Protein AF-A0A1S8KA45-F1 (afdb_monomer_lite)

Secondary structure (DSSP, 8-state):
-HHHHHHHHHHHHHHHHHHHHTSS---HHHHHHHHHHHHHHHHHHHHHHTTS-HHHHHHHHHHHHHHHHHHHHHHHHHHHHHH-

Structure (mmCIF, N/CA/C/O backbone):
data_AF-A0A1S8KA45-F1
#
_entry.id   AF-A0A1S8KA45-F1
#
loop_
_atom_site.group_PDB
_atom_site.id
_atom_site.type_symbol
_atom_site.label_atom_id
_atom_site.label_alt_id
_atom_site.label_comp_id
_atom_site.label_asym_id
_atom_site.label_entity_id
_atom_site.label_seq_id
_atom_site.pdbx_PDB_ins_code
_atom_site.Cartn_x
_atom_site.Cartn_y
_atom_site.Cartn_z
_atom_site.occupancy
_atom_site.B_iso_or_equiv
_atom_site.auth_seq_id
_atom_site.auth_comp_id
_atom_site.auth_asym_id
_atom_site.auth_atom_id
_atom_site.pdbx_PDB_model_num
ATOM 1 N N . LEU A 1 1 ? -8.973 15.300 4.012 1.00 60.84 1 LEU A N 1
ATOM 2 C CA . LEU A 1 1 ? -7.871 15.759 3.140 1.00 60.84 1 LEU A CA 1
ATOM 3 C C . LEU A 1 1 ? -6.492 15.223 3.536 1.00 60.84 1 LEU A C 1
ATOM 5 O O . LEU A 1 1 ? -5.918 14.557 2.686 1.00 60.84 1 LEU A O 1
ATOM 9 N N . PRO A 1 2 ? -5.967 15.393 4.770 1.00 80.69 2 PRO A N 1
ATOM 10 C CA . PRO A 1 2 ? -4.568 15.032 5.058 1.00 80.69 2 PRO A CA 1
ATOM 11 C C . PRO A 1 2 ? -4.290 13.527 4.933 1.00 80.69 2 PRO A C 1
ATOM 13 O O . PRO A 1 2 ? -3.316 13.129 4.310 1.00 80.69 2 PRO A O 1
ATOM 16 N N . LYS A 1 3 ? -5.196 12.675 5.433 1.00 85.44 3 LYS A N 1
ATOM 17 C CA . LYS A 1 3 ? -5.050 11.209 5.341 1.00 85.44 3 LYS A CA 1
ATOM 18 C C . LYS A 1 3 ? -5.131 10.679 3.904 1.00 85.44 3 LYS A C 1
ATOM 20 O O . LYS A 1 3 ? -4.464 9.711 3.579 1.00 85.44 3 LYS A O 1
ATOM 25 N N . PHE A 1 4 ? -5.937 11.316 3.053 1.00 87.62 4 PHE A N 1
ATOM 26 C CA . PHE A 1 4 ? -6.056 10.946 1.639 1.00 87.62 4 PHE A CA 1
ATOM 27 C C . PHE A 1 4 ? -4.805 11.353 0.857 1.00 87.62 4 PHE A C 1
ATOM 29 O O . PHE A 1 4 ? -4.240 10.534 0.143 1.00 87.62 4 PHE A O 1
ATOM 36 N N . ALA A 1 5 ? -4.339 12.590 1.056 1.00 91.19 5 ALA A N 1
ATOM 37 C CA . ALA A 1 5 ? -3.093 13.068 0.467 1.00 91.19 5 ALA A CA 1
ATOM 38 C C . ALA A 1 5 ? -1.904 12.191 0.886 1.00 91.19 5 ALA A C 1
ATOM 40 O O . ALA A 1 5 ? -1.066 11.870 0.054 1.00 91.19 5 ALA A O 1
ATOM 41 N N . PHE A 1 6 ? -1.876 11.735 2.142 1.00 94.19 6 PHE A N 1
ATOM 42 C CA . PHE A 1 6 ? -0.862 10.795 2.613 1.00 94.19 6 PHE A CA 1
ATOM 43 C C . PHE A 1 6 ? -0.874 9.473 1.832 1.00 94.19 6 PHE A C 1
ATOM 45 O O . PHE A 1 6 ? 0.184 9.021 1.412 1.00 94.19 6 PHE A O 1
ATOM 52 N N . VAL A 1 7 ? -2.049 8.876 1.588 1.00 94.88 7 VAL A N 1
ATOM 53 C CA . VAL A 1 7 ? -2.156 7.632 0.799 1.00 94.88 7 VAL A CA 1
ATOM 54 C C . VAL A 1 7 ? -1.653 7.846 -0.633 1.00 94.88 7 VAL A C 1
ATOM 56 O O . VAL A 1 7 ? -0.888 7.029 -1.136 1.00 94.88 7 VAL A O 1
ATOM 59 N N . LEU A 1 8 ? -2.034 8.961 -1.264 1.00 94.94 8 LEU A N 1
ATOM 60 C CA . LEU A 1 8 ? -1.596 9.296 -2.620 1.00 94.94 8 LEU A CA 1
ATOM 61 C C . LEU A 1 8 ? -0.073 9.481 -2.701 1.00 94.94 8 LEU A C 1
ATOM 63 O O . LEU A 1 8 ? 0.572 8.904 -3.571 1.00 94.94 8 LEU A O 1
ATOM 67 N N . VAL A 1 9 ? 0.511 10.255 -1.778 1.00 95.56 9 VAL A N 1
ATOM 68 C CA . VAL A 1 9 ? 1.964 10.490 -1.729 1.00 95.56 9 VAL A CA 1
ATOM 69 C C . VAL A 1 9 ? 2.719 9.197 -1.442 1.00 95.56 9 VAL A C 1
ATOM 71 O O . VAL A 1 9 ? 3.753 8.955 -2.060 1.00 95.56 9 VAL A O 1
ATOM 74 N N . LEU A 1 10 ? 2.202 8.347 -0.550 1.00 95.12 10 LEU A N 1
ATOM 75 C CA . LEU A 1 10 ? 2.798 7.044 -0.272 1.00 95.12 10 LEU A CA 1
ATOM 76 C C . LEU A 1 10 ? 2.810 6.174 -1.533 1.00 95.12 10 LEU A C 1
ATOM 78 O O . LEU A 1 10 ? 3.850 5.619 -1.876 1.00 95.12 10 LEU A O 1
ATOM 82 N N . SER A 1 11 ? 1.688 6.110 -2.256 1.00 95.69 11 SER A N 1
ATOM 83 C CA . SER A 1 11 ? 1.628 5.333 -3.491 1.00 95.69 11 SER A CA 1
ATOM 84 C C . SER A 1 11 ? 2.556 5.876 -4.573 1.00 95.69 11 SER A C 1
ATOM 86 O O . SER A 1 11 ? 3.211 5.095 -5.251 1.00 95.69 11 SER A O 1
ATOM 88 N N . LEU A 1 12 ? 2.643 7.199 -4.722 1.00 95.38 12 LEU A N 1
ATOM 89 C CA . LEU A 1 12 ? 3.566 7.818 -5.670 1.00 95.38 12 LEU A CA 1
ATOM 90 C C . LEU A 1 12 ? 5.029 7.556 -5.283 1.00 95.38 12 LEU A C 1
ATOM 92 O O . LEU A 1 12 ? 5.869 7.337 -6.147 1.00 95.38 12 LEU A O 1
ATOM 96 N N . THR A 1 13 ? 5.332 7.541 -3.983 1.00 96.00 13 THR A N 1
ATOM 97 C CA . THR A 1 13 ? 6.670 7.209 -3.477 1.00 96.00 13 THR A CA 1
ATOM 98 C C . THR A 1 13 ? 7.073 5.789 -3.864 1.00 96.00 13 THR A C 1
ATOM 100 O O . THR A 1 13 ? 8.218 5.586 -4.260 1.00 96.00 13 THR A O 1
ATOM 103 N N . PHE A 1 14 ? 6.156 4.819 -3.789 1.00 94.12 14 PHE A N 1
ATOM 104 C CA . PHE A 1 14 ? 6.447 3.447 -4.211 1.00 94.12 14 PHE A CA 1
ATOM 105 C C . PHE A 1 14 ? 6.800 3.368 -5.697 1.00 94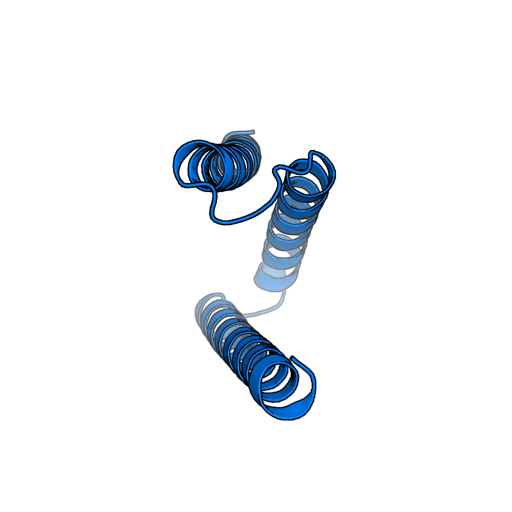.12 14 PHE A C 1
ATOM 107 O O . PHE A 1 14 ? 7.870 2.851 -6.019 1.00 94.12 14 PHE A O 1
ATOM 114 N N . GLU A 1 15 ? 6.002 3.995 -6.562 1.00 94.88 15 GLU A N 1
ATOM 115 C CA . GLU A 1 15 ? 6.291 4.050 -7.999 1.00 94.88 15 GLU A CA 1
ATOM 116 C C . GLU A 1 15 ? 7.631 4.727 -8.308 1.00 94.88 15 GLU A C 1
ATOM 118 O O . GLU A 1 15 ? 8.397 4.244 -9.140 1.00 94.88 15 GLU A O 1
ATOM 123 N N . ILE A 1 16 ? 7.951 5.829 -7.618 1.00 94.88 16 ILE A N 1
ATOM 124 C CA . ILE A 1 16 ? 9.230 6.536 -7.784 1.00 94.88 16 ILE A CA 1
ATOM 125 C C . ILE A 1 16 ? 10.402 5.644 -7.362 1.00 94.88 16 ILE A C 1
ATOM 127 O O . ILE A 1 16 ? 11.420 5.603 -8.051 1.00 94.88 16 ILE A O 1
ATOM 131 N N . ILE A 1 17 ? 10.278 4.914 -6.250 1.00 95.31 17 ILE A N 1
ATOM 132 C CA . ILE A 1 17 ? 11.307 3.963 -5.811 1.00 95.31 17 ILE A CA 1
ATOM 133 C C . ILE A 1 17 ? 11.467 2.849 -6.853 1.00 95.31 17 ILE A C 1
ATOM 135 O O . ILE A 1 17 ? 12.592 2.540 -7.240 1.00 95.31 17 ILE A O 1
ATOM 139 N N . GLN A 1 18 ? 10.366 2.270 -7.341 1.00 94.06 18 GLN A N 1
ATOM 140 C CA . GLN A 1 18 ? 10.407 1.232 -8.376 1.00 94.06 18 GLN A CA 1
ATOM 141 C C . GLN A 1 18 ? 11.083 1.738 -9.653 1.00 94.06 18 GLN A C 1
ATOM 143 O O . GLN A 1 18 ? 11.919 1.021 -10.205 1.00 94.06 18 GLN A O 1
ATOM 148 N N . PHE A 1 19 ? 10.790 2.979 -10.055 1.00 92.62 19 PHE A N 1
ATOM 149 C CA . PHE A 1 19 ? 11.404 3.645 -11.200 1.00 92.62 19 PHE A CA 1
ATOM 150 C C . PHE A 1 19 ? 12.916 3.832 -11.020 1.00 92.62 19 PHE A C 1
ATOM 152 O O . PHE A 1 19 ? 13.696 3.409 -11.870 1.00 92.62 19 PHE A O 1
ATOM 159 N N . ILE A 1 20 ? 13.344 4.432 -9.901 1.00 96.38 20 ILE A N 1
ATOM 160 C CA . ILE A 1 20 ? 14.757 4.756 -9.634 1.00 96.38 20 ILE A CA 1
ATOM 161 C C . ILE A 1 20 ? 15.615 3.491 -9.542 1.00 96.38 20 ILE A C 1
ATOM 163 O O . ILE A 1 2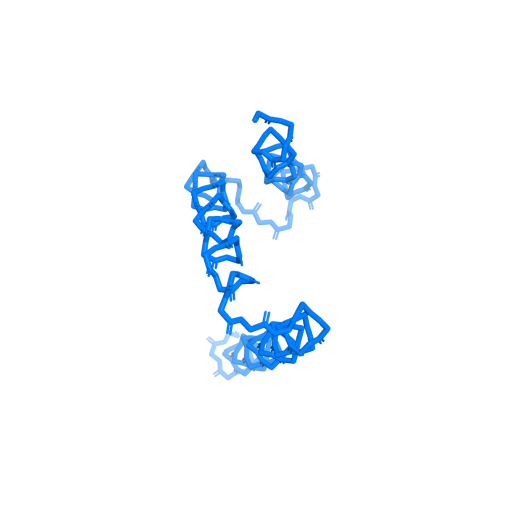0 ? 16.732 3.464 -10.053 1.00 96.38 20 ILE A O 1
ATOM 167 N N . PHE A 1 21 ? 15.109 2.447 -8.884 1.00 95.69 21 PHE A N 1
ATOM 168 C CA . PHE A 1 21 ? 15.861 1.217 -8.634 1.00 95.69 21 PHE A CA 1
ATOM 169 C C . PHE A 1 21 ? 15.621 0.121 -9.682 1.00 95.69 21 PHE A C 1
ATOM 171 O O . PHE A 1 21 ? 16.159 -0.975 -9.532 1.00 95.69 21 PHE A O 1
ATOM 178 N N . ALA A 1 22 ? 14.816 0.387 -10.718 1.00 91.94 22 ALA A N 1
ATOM 179 C CA . ALA A 1 22 ? 14.441 -0.577 -11.756 1.00 91.94 22 ALA A CA 1
ATOM 180 C C . ALA A 1 22 ? 13.945 -1.932 -11.196 1.00 91.94 22 ALA A C 1
ATOM 182 O O . ALA A 1 22 ? 14.202 -2.993 -11.765 1.00 91.94 22 ALA A O 1
ATOM 183 N N . ILE A 1 23 ? 13.233 -1.904 -10.060 1.00 91.06 23 ILE A N 1
ATOM 184 C CA . ILE A 1 23 ? 12.704 -3.106 -9.382 1.00 91.06 23 ILE A CA 1
ATOM 185 C C . ILE A 1 23 ? 11.570 -3.735 -10.206 1.00 91.06 23 ILE A C 1
ATOM 187 O O . ILE A 1 23 ? 11.384 -4.953 -10.205 1.00 91.06 23 ILE A O 1
ATOM 191 N N . GLY A 1 24 ? 10.803 -2.893 -10.898 1.00 84.19 24 GLY A N 1
ATOM 192 C CA . GLY A 1 24 ? 9.670 -3.262 -11.735 1.00 84.19 24 GLY A CA 1
ATOM 193 C C . GLY A 1 24 ? 9.288 -2.114 -12.669 1.00 84.19 24 GLY A C 1
ATOM 194 O O . GLY A 1 24 ? 9.903 -1.049 -12.632 1.00 84.19 24 GLY A O 1
ATOM 195 N N . ALA A 1 25 ? 8.286 -2.340 -13.516 1.00 84.38 25 ALA A N 1
ATOM 196 C CA . ALA A 1 25 ? 7.732 -1.288 -14.359 1.00 84.38 25 ALA A CA 1
ATOM 197 C C . ALA A 1 25 ? 6.873 -0.341 -13.515 1.00 84.38 25 ALA A C 1
ATOM 199 O O . ALA A 1 25 ? 6.067 -0.803 -12.714 1.00 84.38 25 ALA A O 1
ATOM 200 N N . THR A 1 26 ? 7.048 0.962 -13.713 1.00 87.06 26 THR A N 1
ATOM 201 C CA . THR A 1 26 ? 6.155 1.977 -13.149 1.00 87.06 26 THR A CA 1
ATOM 202 C C . THR A 1 26 ? 4.811 1.936 -13.869 1.00 87.06 26 THR A C 1
ATOM 204 O O . THR A 1 26 ? 4.781 2.023 -15.099 1.00 87.06 26 THR A O 1
ATOM 207 N N . ASP A 1 27 ? 3.712 1.847 -13.119 1.00 91.06 27 ASP A N 1
ATOM 208 C CA . ASP A 1 27 ? 2.351 1.787 -13.663 1.00 91.06 27 ASP A CA 1
ATOM 209 C C . ASP A 1 27 ? 1.432 2.779 -12.935 1.00 91.06 27 ASP A C 1
ATOM 211 O O . ASP A 1 27 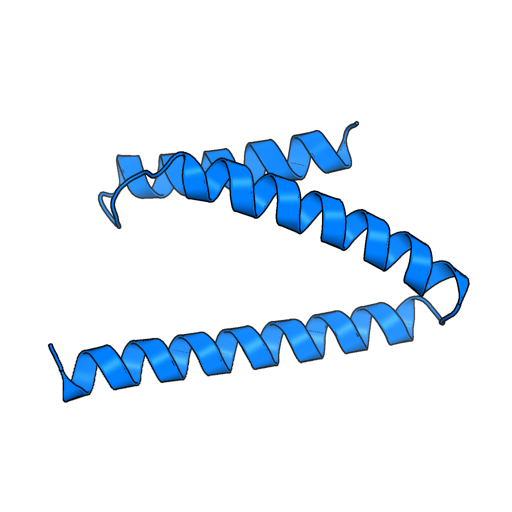? 1.242 2.750 -11.721 1.00 91.06 27 ASP A O 1
ATOM 215 N N . ILE A 1 28 ? 0.802 3.678 -13.694 1.00 92.69 28 ILE A N 1
ATOM 216 C CA . ILE A 1 28 ? -0.157 4.645 -13.143 1.00 92.69 28 ILE A CA 1
ATOM 217 C C . ILE A 1 28 ? -1.366 3.953 -12.493 1.00 92.69 28 ILE A C 1
ATOM 219 O O . ILE A 1 28 ? -1.998 4.507 -11.588 1.00 92.69 28 ILE A O 1
ATOM 223 N N . THR A 1 29 ? -1.678 2.732 -12.928 1.00 95.31 29 THR A N 1
ATOM 224 C CA . THR A 1 29 ? -2.748 1.905 -12.370 1.00 95.31 29 THR A CA 1
ATOM 225 C C . THR A 1 29 ? -2.479 1.572 -10.906 1.00 95.31 29 THR A C 1
ATOM 227 O O . THR A 1 29 ? -3.414 1.601 -10.100 1.00 95.31 29 THR A O 1
ATOM 230 N N . ASP A 1 30 ? -1.219 1.356 -10.523 1.00 93.50 30 ASP A N 1
ATOM 231 C CA . ASP A 1 30 ? -0.829 1.075 -9.140 1.00 93.50 30 ASP A CA 1
ATOM 232 C C . ASP A 1 30 ? -1.052 2.309 -8.251 1.00 93.50 30 ASP A C 1
ATOM 234 O O . ASP A 1 30 ? -1.628 2.197 -7.166 1.00 93.50 30 ASP A O 1
ATOM 238 N N . VAL A 1 31 ? -0.756 3.520 -8.747 1.00 95.50 31 VAL A N 1
ATOM 239 C CA . VAL A 1 31 ? -1.077 4.776 -8.034 1.00 95.50 31 VAL A CA 1
ATOM 240 C C . VAL A 1 31 ? -2.571 4.921 -7.779 1.00 95.50 31 VAL A C 1
ATOM 242 O O . VAL A 1 31 ? -2.996 5.242 -6.663 1.00 95.50 31 VAL A O 1
ATOM 245 N N . ILE A 1 32 ? -3.384 4.696 -8.811 1.00 95.50 32 ILE A N 1
ATOM 246 C CA . ILE A 1 32 ? -4.838 4.848 -8.728 1.00 95.50 32 ILE A CA 1
ATOM 247 C C . ILE A 1 32 ? -5.418 3.808 -7.768 1.00 95.50 32 ILE A C 1
ATOM 249 O O . ILE A 1 32 ? -6.171 4.161 -6.858 1.00 95.50 32 ILE A O 1
ATOM 253 N N . THR A 1 33 ? -5.060 2.538 -7.942 1.00 95.81 33 THR A N 1
ATOM 254 C CA . THR A 1 33 ? -5.620 1.431 -7.157 1.00 95.81 33 THR A CA 1
ATOM 255 C C . THR A 1 33 ? -5.206 1.499 -5.690 1.00 95.81 33 THR A C 1
ATOM 257 O O . THR A 1 33 ? -6.074 1.365 -4.826 1.00 95.81 33 THR A O 1
ATOM 260 N N . ASN A 1 34 ? -3.948 1.821 -5.375 1.00 95.50 34 ASN A N 1
ATOM 261 C CA . ASN A 1 34 ? -3.497 2.025 -3.994 1.00 95.50 34 ASN A CA 1
ATOM 262 C C . ASN A 1 34 ? -4.168 3.240 -3.343 1.00 95.50 34 ASN A C 1
ATOM 264 O O . ASN A 1 34 ? -4.584 3.178 -2.182 1.00 95.50 34 ASN A O 1
ATOM 268 N N . THR A 1 35 ? -4.339 4.336 -4.089 1.00 95.75 35 THR A N 1
ATOM 269 C CA . THR A 1 35 ? -5.012 5.540 -3.579 1.00 95.75 35 THR A CA 1
ATOM 270 C C . THR A 1 35 ? -6.489 5.279 -3.289 1.00 95.75 35 THR A C 1
ATOM 272 O O . THR A 1 35 ? -6.983 5.602 -2.203 1.00 95.75 35 THR A O 1
ATOM 275 N N . VAL A 1 36 ? -7.205 4.661 -4.232 1.00 96.25 36 VAL A N 1
ATOM 276 C CA . VAL A 1 36 ? -8.626 4.314 -4.083 1.00 96.25 36 VAL A CA 1
ATOM 277 C C . VAL A 1 36 ? -8.811 3.263 -2.990 1.00 96.25 36 VAL A C 1
ATOM 279 O O . VAL A 1 36 ? -9.656 3.439 -2.111 1.00 96.25 36 VAL A O 1
ATOM 282 N N . GLY A 1 37 ? -7.994 2.209 -2.989 1.00 95.88 37 GLY A N 1
ATOM 283 C CA . GLY A 1 37 ? -8.023 1.141 -1.994 1.00 95.88 37 GLY A CA 1
ATOM 284 C C . GLY A 1 37 ? -7.749 1.653 -0.582 1.00 95.88 37 GLY A C 1
ATOM 285 O O . GLY A 1 37 ? -8.524 1.376 0.333 1.00 95.88 37 GLY A O 1
ATOM 286 N N . GLY A 1 38 ? -6.716 2.479 -0.398 1.00 94.94 38 GLY A N 1
ATOM 287 C CA . GLY A 1 38 ? -6.410 3.095 0.894 1.00 94.94 38 GLY A CA 1
ATOM 288 C C . GLY A 1 38 ? -7.509 4.049 1.369 1.00 94.94 38 GLY A C 1
ATOM 289 O O . GLY A 1 38 ? -7.880 4.037 2.544 1.00 94.94 38 GLY A O 1
ATOM 290 N N . PHE A 1 39 ? -8.111 4.829 0.465 1.00 95.00 39 PHE A N 1
ATOM 291 C CA . PHE A 1 39 ? -9.256 5.679 0.800 1.00 95.00 39 PHE A CA 1
ATOM 292 C C . PHE A 1 39 ? -10.487 4.873 1.233 1.00 95.00 39 PHE A C 1
ATOM 294 O O . PHE A 1 39 ? -11.121 5.205 2.241 1.00 95.00 39 PHE A O 1
ATOM 301 N N . LEU A 1 40 ? -10.818 3.807 0.498 1.00 95.94 40 LEU A N 1
ATOM 302 C CA . LEU A 1 40 ? -11.906 2.897 0.853 1.00 95.94 40 LEU A CA 1
ATOM 303 C C . LEU A 1 40 ? -11.627 2.208 2.192 1.00 95.94 40 LEU A C 1
ATOM 305 O O . LEU A 1 40 ? -12.506 2.191 3.051 1.00 95.94 40 LEU A O 1
ATOM 309 N N . GLY A 1 41 ? -10.399 1.742 2.421 1.00 94.88 41 GLY A N 1
ATOM 310 C CA . GLY A 1 41 ? -9.968 1.158 3.690 1.00 94.88 41 GLY A CA 1
ATOM 311 C C . GLY A 1 41 ? -10.152 2.112 4.872 1.00 94.88 41 GLY A C 1
ATOM 312 O O . GLY A 1 41 ? -10.723 1.725 5.889 1.00 94.88 41 GLY A O 1
ATOM 313 N N . LEU A 1 42 ? -9.772 3.387 4.728 1.00 94.44 42 LEU A N 1
ATOM 314 C CA . LEU A 1 42 ? -9.988 4.411 5.759 1.00 94.44 42 LEU A CA 1
ATOM 315 C C . LEU A 1 42 ? -11.477 4.650 6.050 1.00 94.44 42 LEU A C 1
ATOM 317 O O . LEU A 1 42 ? -11.860 4.796 7.214 1.00 94.44 42 LEU A O 1
ATOM 321 N N . LYS A 1 43 ? -12.327 4.682 5.014 1.00 94.44 43 LYS A N 1
ATOM 322 C CA . LYS A 1 43 ? -13.784 4.799 5.188 1.00 94.44 43 LYS A CA 1
ATOM 323 C C . LYS A 1 43 ? -14.360 3.582 5.910 1.00 94.44 43 LYS A C 1
ATOM 325 O O . LYS A 1 43 ? -15.092 3.751 6.882 1.00 94.44 43 LYS A O 1
ATOM 330 N N . LEU A 1 44 ? -14.008 2.374 5.471 1.00 94.56 44 LEU A N 1
ATOM 331 C CA . LEU A 1 44 ? -14.470 1.123 6.075 1.00 94.56 44 LEU A CA 1
ATOM 332 C C . LEU A 1 44 ? -14.001 0.984 7.525 1.00 94.56 44 LEU A C 1
ATOM 334 O O . LEU A 1 44 ? -14.791 0.587 8.381 1.00 94.56 44 LEU A O 1
ATOM 338 N N . TYR A 1 45 ? -12.761 1.378 7.823 1.00 94.75 45 TYR A N 1
ATOM 339 C CA . TYR A 1 45 ? -12.250 1.441 9.189 1.00 94.75 45 TYR A CA 1
ATOM 340 C C . TYR A 1 45 ? -13.094 2.380 10.051 1.00 94.75 45 TYR A C 1
ATOM 342 O O . TYR A 1 45 ? -13.546 1.988 11.122 1.00 94.75 45 TYR A O 1
ATOM 350 N N . GLY A 1 46 ? -13.370 3.598 9.570 1.00 93.81 46 GLY A N 1
ATOM 351 C CA . GLY A 1 46 ? -14.197 4.567 10.292 1.00 93.81 46 GLY A CA 1
ATOM 352 C C . GLY A 1 46 ? -15.609 4.049 10.586 1.00 93.81 46 GLY A C 1
ATOM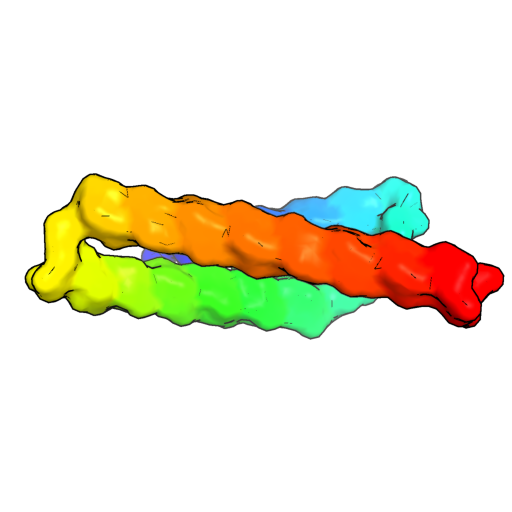 353 O O . GLY A 1 46 ? -16.102 4.208 11.702 1.00 93.81 46 GLY A O 1
ATOM 354 N N . LEU A 1 47 ? -16.236 3.377 9.615 1.00 95.19 47 LEU A N 1
ATOM 355 C CA . LEU A 1 47 ? -17.551 2.749 9.792 1.00 95.19 47 LEU A CA 1
ATOM 356 C C . LEU A 1 47 ? -17.504 1.572 10.776 1.00 95.19 47 LEU A C 1
ATOM 358 O O . LEU A 1 47 ? -18.389 1.433 11.620 1.00 95.19 47 LEU A O 1
ATOM 362 N N . SER A 1 48 ? -16.463 0.744 10.704 1.00 93.75 48 SER A N 1
ATOM 363 C CA . SER A 1 48 ? -16.296 -0.430 11.569 1.00 93.75 48 SER A CA 1
ATOM 364 C C . SER A 1 48 ? -15.989 -0.033 13.013 1.00 93.75 48 SER A C 1
ATOM 366 O O . SER A 1 48 ? -16.538 -0.612 13.948 1.00 93.75 48 SER A O 1
ATOM 368 N N . ASN 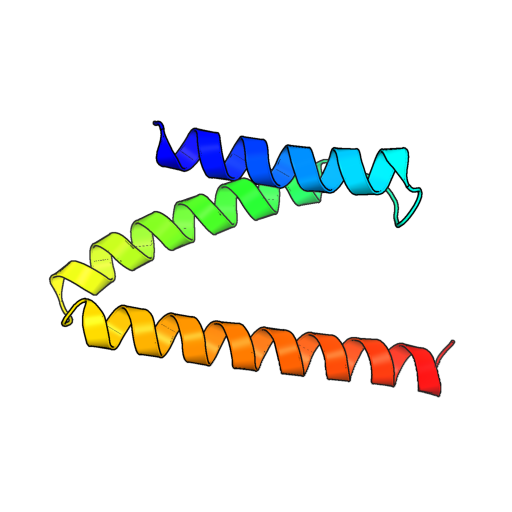A 1 49 ? -15.179 1.010 13.205 1.00 94.25 49 ASN A N 1
ATOM 369 C CA . ASN A 1 49 ? -14.814 1.532 14.521 1.00 94.25 49 ASN A CA 1
ATOM 370 C C . ASN A 1 49 ? -16.012 2.134 15.276 1.00 94.25 49 ASN A C 1
ATOM 372 O O . ASN A 1 49 ? -15.981 2.259 16.494 1.00 94.25 49 ASN A O 1
ATOM 376 N N . LYS A 1 50 ? -17.098 2.478 14.569 1.00 93.69 50 LYS A N 1
ATOM 377 C CA . LYS A 1 50 ? -18.357 2.902 15.197 1.00 93.69 50 LYS A CA 1
ATOM 378 C C . LYS A 1 50 ? -19.098 1.744 15.882 1.00 93.69 50 LYS A C 1
ATOM 380 O O . LYS A 1 50 ? -19.857 1.983 16.814 1.00 93.69 50 LYS A O 1
ATOM 385 N N . HIS A 1 51 ? -18.890 0.509 15.423 1.00 92.94 51 HIS A N 1
ATOM 386 C CA . HIS A 1 51 ? -19.643 -0.670 15.865 1.00 92.94 51 HIS A CA 1
ATOM 387 C C . HIS A 1 51 ? -18.805 -1.653 16.696 1.00 92.94 51 HIS A C 1
ATOM 389 O O . HIS A 1 51 ? -19.361 -2.543 17.335 1.00 92.94 51 HIS A O 1
ATOM 395 N N . MET A 1 52 ? -17.476 -1.518 16.702 1.00 91.81 52 MET A N 1
ATOM 396 C CA . MET A 1 52 ? -16.569 -2.420 17.410 1.00 91.81 52 MET A CA 1
ATOM 397 C C . MET A 1 52 ? -15.495 -1.646 18.176 1.00 91.81 52 MET A C 1
ATOM 399 O O . MET A 1 52 ? -15.088 -0.562 17.775 1.00 91.81 52 MET A O 1
ATOM 403 N N . ASN A 1 53 ? -14.998 -2.227 19.273 1.00 94.69 53 ASN A N 1
ATOM 404 C CA . ASN A 1 53 ? -13.883 -1.660 20.029 1.00 94.69 53 ASN A CA 1
ATOM 405 C C . ASN A 1 53 ? -12.641 -1.492 19.135 1.00 94.69 53 ASN A C 1
ATOM 407 O O . ASN A 1 53 ? -12.162 -2.470 18.554 1.00 94.69 53 ASN A O 1
ATOM 411 N N . GLN A 1 54 ? -12.094 -0.276 19.111 1.00 94.12 54 GLN A N 1
ATOM 412 C CA . GLN A 1 54 ? -10.917 0.104 18.332 1.00 94.12 54 GLN A CA 1
ATOM 413 C C . GLN A 1 54 ? -9.738 -0.864 18.503 1.00 94.12 54 GLN A C 1
ATOM 415 O O . GLN A 1 54 ? -9.198 -1.356 17.519 1.00 94.12 54 GLN A O 1
ATOM 420 N N . LYS A 1 55 ? -9.401 -1.256 19.742 1.00 95.44 55 LYS A N 1
ATOM 421 C CA . LYS A 1 55 ? -8.279 -2.180 20.007 1.00 95.44 55 LYS A CA 1
ATOM 422 C C . LYS A 1 55 ? -8.498 -3.561 19.389 1.00 95.44 55 LYS A C 1
ATOM 424 O O . LYS A 1 55 ? -7.545 -4.223 18.980 1.00 95.44 55 LYS A O 1
ATOM 429 N N . LYS A 1 56 ? -9.751 -4.024 19.360 1.00 95.62 56 LYS A N 1
ATOM 430 C CA . LYS A 1 56 ? -10.116 -5.304 18.742 1.00 95.62 56 LYS A CA 1
ATOM 431 C C . LYS A 1 56 ? -10.061 -5.190 17.219 1.00 95.62 56 LYS A C 1
ATOM 433 O O . LYS A 1 56 ? -9.524 -6.089 16.582 1.00 95.62 56 LYS A O 1
ATOM 438 N N . LEU A 1 57 ? -10.567 -4.089 16.661 1.00 96.19 57 LEU A N 1
ATOM 439 C CA . LEU A 1 57 ? -1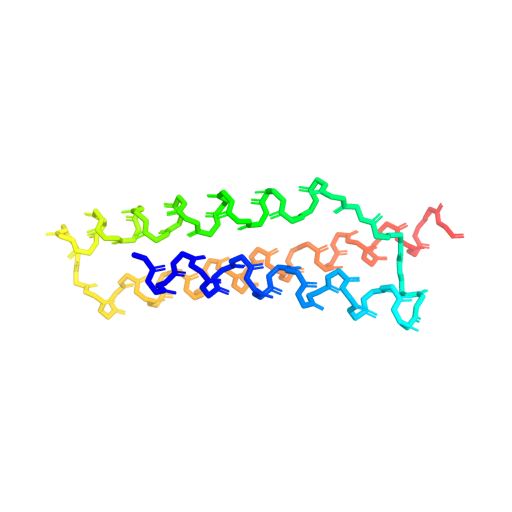0.528 -3.810 15.225 1.00 96.19 57 LEU A CA 1
ATOM 440 C C . LEU A 1 57 ? -9.092 -3.744 14.702 1.00 96.19 57 LEU A C 1
ATOM 442 O O . LEU A 1 57 ? -8.772 -4.443 13.746 1.00 96.19 57 LEU A O 1
ATOM 446 N N . ASP A 1 58 ? -8.222 -2.997 15.379 1.00 96.56 58 ASP A N 1
ATOM 447 C CA . ASP A 1 58 ? -6.809 -2.869 15.018 1.00 96.56 58 ASP A CA 1
ATOM 448 C C . ASP A 1 58 ? -6.116 -4.235 15.012 1.00 96.56 58 ASP A C 1
ATOM 450 O O . ASP A 1 58 ? -5.450 -4.596 14.044 1.00 96.56 58 ASP A O 1
ATOM 454 N N . ARG A 1 59 ? -6.335 -5.047 16.057 1.00 96.94 59 ARG A N 1
ATOM 455 C CA . ARG A 1 59 ? -5.763 -6.398 16.143 1.00 96.94 59 ARG A CA 1
ATOM 456 C C . ARG A 1 59 ? -6.228 -7.294 14.996 1.00 96.94 59 ARG A C 1
ATOM 458 O O . ARG A 1 59 ? -5.414 -8.020 14.435 1.00 96.94 59 ARG A O 1
ATOM 465 N N . VAL A 1 60 ? -7.518 -7.253 14.659 1.00 96.25 60 VAL A N 1
ATOM 466 C CA . VAL A 1 60 ? -8.080 -8.050 13.560 1.00 96.25 60 VAL A CA 1
ATOM 467 C C . VAL A 1 60 ? -7.492 -7.609 12.223 1.00 96.25 60 VAL A C 1
ATOM 469 O O . VAL A 1 60 ? -7.041 -8.457 11.462 1.00 96.25 60 VAL A O 1
ATOM 472 N N . ILE A 1 61 ? -7.440 -6.304 11.953 1.00 96.31 61 ILE A N 1
ATOM 473 C CA . ILE A 1 61 ? -6.902 -5.772 10.695 1.00 96.31 61 ILE A CA 1
ATOM 474 C C . ILE A 1 61 ? -5.422 -6.116 10.542 1.00 96.31 61 ILE A C 1
ATOM 476 O O . ILE A 1 61 ? -5.020 -6.569 9.475 1.00 96.31 61 ILE A O 1
ATOM 480 N N . ILE A 1 62 ? -4.622 -5.955 11.600 1.00 97.31 62 ILE A N 1
ATOM 481 C CA . ILE A 1 62 ? -3.198 -6.311 11.577 1.00 97.31 62 ILE A CA 1
ATOM 482 C C . ILE A 1 62 ? -3.030 -7.811 11.327 1.00 97.31 62 ILE A C 1
ATOM 484 O O . ILE A 1 62 ? -2.248 -8.200 10.464 1.00 97.31 62 ILE A O 1
ATOM 488 N N . PHE A 1 63 ? -3.780 -8.658 12.038 1.00 98.00 63 PHE A N 1
ATOM 489 C CA . PHE A 1 63 ? -3.700 -10.108 11.867 1.00 98.00 63 PHE A CA 1
ATOM 490 C C . PHE A 1 63 ? -4.067 -10.539 10.441 1.00 98.00 63 PHE A C 1
ATOM 492 O O . PHE A 1 63 ? -3.312 -11.274 9.810 1.00 98.00 63 PHE A O 1
ATOM 499 N N . VAL A 1 64 ? -5.191 -10.043 9.913 1.00 97.12 64 VAL A N 1
ATOM 500 C CA . VAL A 1 64 ? -5.637 -10.340 8.544 1.00 97.12 64 VAL A CA 1
ATOM 501 C C . VAL A 1 64 ? -4.641 -9.801 7.518 1.00 97.12 64 VAL A C 1
ATOM 503 O O . VAL A 1 64 ? -4.300 -10.510 6.578 1.00 97.12 64 VAL A O 1
ATOM 506 N N . GLY A 1 65 ? -4.127 -8.584 7.710 1.00 96.50 65 GLY A N 1
ATOM 507 C CA . GLY A 1 65 ? -3.132 -7.982 6.823 1.00 96.50 65 GLY A CA 1
ATOM 508 C C . GLY A 1 65 ? -1.838 -8.793 6.754 1.00 96.50 65 GLY A C 1
ATOM 509 O O . GLY A 1 65 ? -1.358 -9.081 5.661 1.00 96.50 65 GLY A O 1
ATOM 510 N N . ILE A 1 66 ? -1.308 -9.226 7.904 1.00 98.00 66 ILE A N 1
ATOM 511 C CA . ILE A 1 66 ? -0.116 -10.086 7.966 1.00 98.00 66 ILE A CA 1
ATOM 512 C C . ILE A 1 66 ? -0.393 -11.438 7.304 1.00 98.00 66 ILE A C 1
ATOM 514 O O . ILE A 1 66 ? 0.418 -11.898 6.503 1.00 98.00 66 ILE A O 1
ATOM 518 N N . LEU A 1 67 ? -1.538 -12.060 7.599 1.00 98.12 67 LEU A N 1
ATOM 519 C CA . LEU A 1 67 ? -1.918 -13.340 7.004 1.00 98.12 67 LEU A CA 1
ATOM 520 C C . LEU A 1 67 ? -1.971 -13.251 5.472 1.00 98.12 67 LEU A C 1
ATOM 522 O O . LEU A 1 67 ? -1.356 -14.068 4.791 1.00 98.12 67 LEU A O 1
ATOM 526 N N . LEU A 1 68 ? -2.659 -12.242 4.930 1.00 97.31 68 LEU A N 1
ATOM 527 C CA . LEU A 1 68 ? -2.766 -12.025 3.485 1.00 97.31 68 LEU A CA 1
ATOM 528 C C . LEU A 1 68 ? -1.404 -11.748 2.842 1.00 97.31 68 LEU A C 1
ATOM 530 O O . LEU A 1 68 ? -1.117 -12.292 1.777 1.00 97.31 68 LEU A O 1
ATOM 534 N N . LEU A 1 69 ? -0.551 -10.950 3.492 1.00 96.69 69 LEU A N 1
ATOM 535 C CA . LEU A 1 69 ? 0.799 -10.665 3.007 1.00 96.69 69 LEU A CA 1
ATOM 536 C C . LEU A 1 69 ? 1.644 -11.942 2.921 1.00 96.69 69 LEU A C 1
ATOM 538 O O . LEU A 1 69 ? 2.267 -12.196 1.893 1.00 96.69 69 LEU A O 1
ATOM 542 N N . VAL A 1 70 ? 1.645 -12.763 3.975 1.00 97.69 70 VAL A N 1
ATOM 543 C CA . VAL A 1 70 ? 2.391 -14.030 3.998 1.00 97.69 70 VAL A CA 1
ATOM 544 C C . VAL A 1 70 ? 1.887 -14.971 2.906 1.00 97.69 70 VAL A C 1
ATOM 546 O O . VAL A 1 70 ? 2.697 -15.525 2.167 1.00 97.69 70 VAL A O 1
ATOM 549 N N . LEU A 1 71 ? 0.566 -15.109 2.749 1.00 97.75 71 LEU A N 1
ATOM 550 C CA . LEU A 1 71 ? -0.025 -15.937 1.695 1.00 97.75 71 LEU A CA 1
ATOM 551 C C . LEU A 1 71 ? 0.383 -15.462 0.293 1.00 97.75 71 LEU A C 1
ATOM 553 O O . LEU A 1 71 ? 0.779 -16.284 -0.532 1.00 97.75 71 LEU A O 1
ATOM 557 N N . LEU A 1 72 ? 0.348 -14.151 0.031 1.00 96.38 72 LEU A N 1
ATOM 558 C CA . LEU A 1 72 ? 0.777 -13.575 -1.248 1.00 96.38 72 LEU A CA 1
ATOM 559 C C . LEU A 1 72 ? 2.260 -13.827 -1.531 1.00 96.38 72 LEU A C 1
ATOM 561 O O . LEU A 1 72 ? 2.614 -14.186 -2.654 1.00 96.38 72 LEU A O 1
ATOM 565 N N . LEU A 1 73 ? 3.126 -13.669 -0.527 1.00 95.94 73 LEU A N 1
ATOM 566 C CA . LEU A 1 73 ? 4.560 -13.912 -0.676 1.00 95.94 73 LEU A CA 1
ATOM 567 C C . LEU A 1 73 ? 4.855 -15.388 -0.942 1.00 95.94 73 LEU A C 1
ATOM 569 O O . LEU A 1 73 ? 5.608 -15.684 -1.866 1.00 95.94 73 LEU A O 1
ATOM 573 N N . VAL A 1 74 ? 4.227 -16.303 -0.196 1.00 97.12 74 VAL A N 1
ATOM 574 C CA . VAL A 1 74 ? 4.355 -17.755 -0.414 1.00 97.12 74 VAL A CA 1
ATOM 575 C C . VAL A 1 74 ? 3.863 -18.138 -1.806 1.00 97.12 74 VAL A C 1
ATOM 577 O O . VAL A 1 74 ? 4.537 -18.875 -2.519 1.00 97.12 74 VAL A O 1
ATOM 580 N N . TYR A 1 75 ? 2.716 -17.606 -2.229 1.00 96.69 75 TYR A N 1
ATOM 581 C CA . TYR A 1 75 ? 2.197 -17.846 -3.570 1.00 96.69 75 TYR A CA 1
ATOM 582 C C . TYR A 1 75 ? 3.167 -17.344 -4.648 1.00 96.69 75 TYR A C 1
ATOM 584 O O . TYR A 1 75 ? 3.487 -18.066 -5.595 1.00 96.69 75 TYR A O 1
ATOM 592 N N . ARG A 1 76 ? 3.701 -16.127 -4.487 1.00 94.06 76 ARG A N 1
ATOM 593 C CA . ARG A 1 76 ? 4.637 -15.525 -5.441 1.00 94.06 76 ARG A CA 1
ATOM 594 C C . ARG A 1 76 ? 5.959 -16.289 -5.524 1.00 94.06 76 ARG A C 1
ATOM 596 O O . ARG A 1 76 ? 6.466 -16.474 -6.630 1.00 94.06 76 ARG A O 1
ATOM 603 N N . THR A 1 77 ? 6.520 -16.727 -4.397 1.00 95.00 77 THR A N 1
ATOM 604 C CA . THR A 1 77 ? 7.762 -17.516 -4.380 1.00 95.00 77 THR A CA 1
ATOM 605 C C . THR A 1 77 ? 7.541 -18.920 -4.928 1.00 95.00 77 THR A C 1
ATOM 607 O O . THR A 1 77 ? 8.359 -19.378 -5.720 1.00 95.00 77 THR A O 1
ATOM 610 N N . HIS A 1 78 ? 6.417 -19.565 -4.608 1.00 95.50 78 HIS A N 1
ATOM 611 C CA . HIS A 1 78 ? 6.042 -20.853 -5.191 1.00 95.50 78 HIS A CA 1
ATOM 612 C C . HIS A 1 78 ? 5.934 -20.771 -6.718 1.00 95.50 78 HIS A C 1
ATOM 614 O O . HIS A 1 78 ? 6.468 -21.630 -7.418 1.00 95.50 78 HIS A O 1
ATOM 620 N N . LEU A 1 79 ? 5.285 -19.729 -7.251 1.00 94.69 79 LEU A N 1
ATOM 621 C CA . LEU A 1 79 ? 5.213 -19.520 -8.697 1.00 94.69 79 LEU A CA 1
ATOM 622 C C . LEU A 1 79 ? 6.596 -19.323 -9.322 1.00 94.69 79 LEU A C 1
ATOM 624 O O . LEU A 1 79 ? 6.876 -19.906 -10.364 1.00 94.69 79 LEU A O 1
ATOM 628 N N . ARG A 1 80 ? 7.461 -18.527 -8.681 1.00 92.31 80 ARG A N 1
ATOM 629 C CA . ARG A 1 80 ? 8.825 -18.294 -9.168 1.00 92.31 80 ARG A CA 1
ATOM 630 C C . ARG A 1 80 ? 9.652 -19.581 -9.191 1.00 92.31 80 ARG A C 1
ATOM 632 O O . ARG A 1 80 ? 10.403 -19.754 -10.125 1.00 92.31 80 ARG A O 1
ATOM 639 N N . ILE A 1 81 ? 9.534 -20.455 -8.191 1.00 95.00 81 ILE A N 1
ATOM 640 C CA . ILE A 1 81 ? 10.346 -21.683 -8.113 1.00 95.00 81 ILE A CA 1
ATOM 641 C C . ILE A 1 81 ? 9.889 -22.744 -9.126 1.00 95.00 81 ILE A C 1
ATOM 643 O O . ILE A 1 81 ? 10.718 -23.482 -9.645 1.00 95.00 81 ILE A O 1
ATOM 647 N N . ASN A 1 82 ? 8.581 -22.856 -9.381 1.00 93.62 82 ASN A N 1
ATOM 648 C CA . ASN A 1 82 ? 8.034 -23.952 -10.190 1.00 93.62 82 ASN A CA 1
ATOM 649 C C . ASN A 1 82 ? 7.868 -23.621 -11.682 1.00 93.62 82 ASN A C 1
ATOM 651 O O . ASN A 1 82 ? 7.762 -24.547 -12.483 1.00 93.62 82 ASN A O 1
ATOM 655 N N . TYR A 1 83 ? 7.784 -22.340 -12.058 1.00 89.25 83 TYR A N 1
ATOM 656 C CA . TYR A 1 83 ? 7.361 -21.937 -13.409 1.00 89.25 83 TYR A CA 1
ATOM 657 C C . TYR A 1 83 ? 8.258 -20.889 -14.089 1.00 89.25 83 TYR A C 1
ATOM 659 O O . TYR A 1 83 ? 7.936 -20.470 -15.200 1.00 89.25 83 TYR A O 1
ATOM 667 N N . VAL A 1 84 ? 9.341 -20.439 -13.445 1.00 78.75 84 VAL A N 1
ATOM 668 C CA . VAL A 1 84 ? 10.317 -19.477 -13.996 1.00 78.75 84 VAL A CA 1
ATOM 669 C C . VAL A 1 84 ? 11.719 -20.022 -13.781 1.00 78.75 84 VAL A C 1
ATOM 671 O O . VAL A 1 84 ? 12.493 -20.008 -14.759 1.00 78.75 84 VAL A O 1
#

Organism: Enterococcus faecium (NCBI:txid1352)

Sequence (84 aa):
LPKFAFVLVLSLTFEIIQFIFAIGATDITDVITNTVGGFLGLKLYGLSNKHMNQKKLDRVIIFVGILLLVLLLVYRTHLRINYV

pLDDT: mean 93.72, std 5.08, range [60.84, 98.12]

Radius of gyration: 16.02 Å; chains: 1; bounding box: 36×40×34 Å

InterPro domains:
  IPR006976 VanZ-LLP1 [PF04892] (5-46)

Foldseek 3Di:
DVQLVVQLVVQVVVLVVCVVVVVDHRDVVSSVCSSVVSVVVVVVLVVVVVPDPPVVSVVVCVVVVVVVVVVVVVVVVVCVVPPD